Protein AF-A0A374NV54-F1 (afdb_monomer_lite)

pLDDT: mean 70.82, std 6.95, range [55.16, 80.81]

Sequence (60 aa):
MTRTSQQECRGILELKKKSRKINRTKEQKFTGKVKNSLCSVWQFRGKIQIKTVEGYFTVK

Organism: NCBI:txid39488

Radius of gyration: 10.91 Å; chains: 1; bounding box: 23×21×29 Å

Secondary structure (DSSP, 8-state):
--HHHHHHHHHHHHHHHHHS---TTS-EEEEEEETTEEEEEEEETTEEEEEETTEEEEE-

Foldseek 3Di:
DDPVLVVQQVVVVVVVVVVDDPPLADWDWDWDDRDPWTWIWTHHNNWIWIATP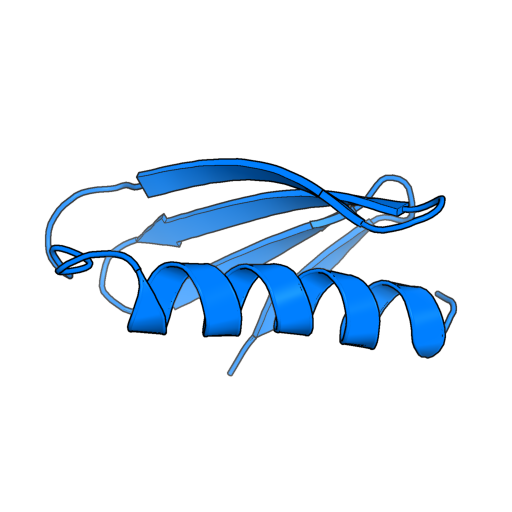VGIDTDD

Structure (mmCIF, N/CA/C/O backbone):
data_AF-A0A374NV54-F1
#
_entry.id   AF-A0A374NV54-F1
#
loop_
_atom_site.group_PDB
_atom_site.id
_atom_site.type_symbol
_atom_site.label_atom_id
_atom_site.label_alt_id
_atom_site.label_comp_id
_atom_site.label_asym_id
_atom_site.label_entity_id
_atom_site.label_seq_id
_atom_site.pdbx_PDB_ins_code
_atom_site.Cartn_x
_atom_site.Cartn_y
_atom_site.Cartn_z
_atom_site.occupancy
_atom_site.B_iso_or_equiv
_atom_site.auth_seq_id
_atom_site.auth_comp_id
_atom_site.auth_asym_id
_atom_site.auth_atom_id
_atom_site.pdbx_PDB_model_num
ATOM 1 N N . MET A 1 1 ? 2.254 6.499 -15.483 1.00 55.16 1 MET A N 1
ATOM 2 C CA . MET A 1 1 ? 2.169 5.672 -14.262 1.00 55.16 1 MET A CA 1
ATOM 3 C C . MET A 1 1 ? 2.297 4.221 -14.676 1.00 55.16 1 MET A C 1
ATOM 5 O O . MET A 1 1 ? 1.433 3.714 -15.385 1.00 55.16 1 MET A O 1
ATOM 9 N N . THR A 1 2 ? 3.403 3.576 -14.325 1.00 58.62 2 THR A N 1
ATOM 10 C CA . THR A 1 2 ? 3.688 2.223 -14.820 1.00 58.62 2 THR A CA 1
ATOM 11 C C . THR A 1 2 ? 2.914 1.205 -13.982 1.00 58.62 2 THR A C 1
ATOM 13 O O . THR A 1 2 ? 3.027 1.206 -12.755 1.00 58.62 2 THR A O 1
ATOM 16 N N . ARG A 1 3 ? 2.123 0.326 -14.616 1.00 60.69 3 ARG A N 1
ATOM 17 C CA . ARG A 1 3 ? 1.269 -0.680 -13.938 1.00 60.69 3 ARG A CA 1
ATOM 18 C C . ARG A 1 3 ? 2.050 -1.528 -12.917 1.00 60.69 3 ARG A C 1
ATOM 20 O O . ARG A 1 3 ? 1.523 -1.898 -11.870 1.00 60.69 3 ARG A O 1
ATOM 27 N N . THR A 1 4 ? 3.332 -1.743 -13.201 1.00 64.94 4 THR A N 1
ATOM 28 C CA . THR A 1 4 ? 4.315 -2.438 -12.365 1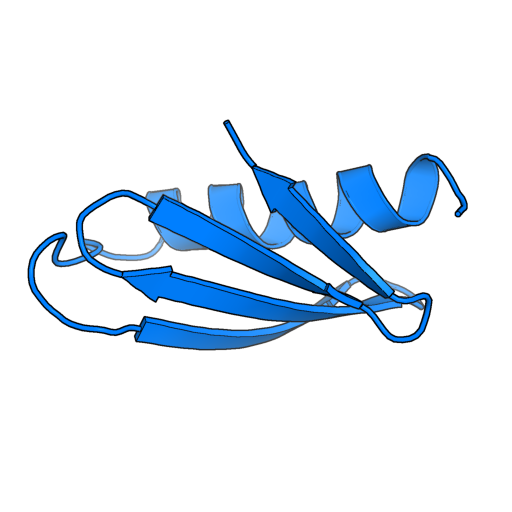.00 64.94 4 THR A CA 1
ATOM 29 C C . THR A 1 4 ? 4.563 -1.740 -11.026 1.00 64.94 4 THR A C 1
ATOM 31 O O . THR A 1 4 ? 4.537 -2.396 -9.990 1.00 64.94 4 THR A O 1
ATOM 34 N N . SER A 1 5 ? 4.715 -0.410 -11.014 1.00 64.69 5 SER A N 1
ATOM 35 C CA . SER A 1 5 ? 4.983 0.361 -9.790 1.00 64.69 5 SER A CA 1
ATOM 36 C C . SER A 1 5 ? 3.802 0.272 -8.817 1.00 64.69 5 SER A C 1
ATOM 38 O O . SER A 1 5 ? 3.979 0.015 -7.631 1.00 64.69 5 SER A O 1
ATOM 40 N N . GLN A 1 6 ? 2.565 0.342 -9.324 1.00 66.06 6 GLN A N 1
ATOM 41 C CA . GLN A 1 6 ? 1.370 0.169 -8.491 1.00 66.06 6 GLN A CA 1
ATOM 42 C C . GLN A 1 6 ? 1.258 -1.237 -7.883 1.00 66.06 6 GLN A C 1
ATOM 44 O O . GLN A 1 6 ? 0.883 -1.376 -6.715 1.00 66.06 6 GLN A O 1
ATOM 49 N N . GLN A 1 7 ? 1.574 -2.282 -8.657 1.00 71.75 7 GLN A N 1
ATOM 50 C CA . GLN A 1 7 ? 1.580 -3.665 -8.165 1.00 71.75 7 GLN A CA 1
ATOM 51 C C . GLN A 1 7 ? 2.656 -3.883 -7.096 1.00 71.75 7 GLN A C 1
ATOM 53 O O . GLN A 1 7 ? 2.385 -4.523 -6.080 1.00 71.75 7 GLN A O 1
ATOM 58 N N . GLU A 1 8 ? 3.839 -3.302 -7.277 1.00 73.06 8 GLU A N 1
ATOM 59 C CA . GLU A 1 8 ? 4.935 -3.371 -6.309 1.00 73.06 8 GLU A CA 1
ATOM 60 C C . GLU A 1 8 ? 4.566 -2.711 -4.975 1.00 73.06 8 GLU A C 1
ATOM 62 O O . GLU A 1 8 ? 4.763 -3.304 -3.911 1.00 73.06 8 GLU A O 1
ATOM 67 N N . CYS A 1 9 ? 3.927 -1.539 -5.009 1.00 75.06 9 CYS A N 1
ATOM 68 C CA . CYS A 1 9 ? 3.468 -0.875 -3.790 1.00 75.06 9 CYS A CA 1
ATOM 69 C C . CYS A 1 9 ? 2.307 -1.607 -3.103 1.00 75.06 9 CYS A C 1
ATOM 71 O O . CYS A 1 9 ? 2.234 -1.628 -1.872 1.00 75.06 9 CYS A O 1
ATOM 73 N N . ARG A 1 10 ? 1.408 -2.243 -3.873 1.00 75.12 10 ARG A N 1
ATOM 74 C CA . ARG A 1 10 ? 0.386 -3.147 -3.314 1.00 75.12 10 ARG A CA 1
ATOM 75 C C . ARG A 1 10 ? 1.027 -4.340 -2.605 1.00 75.12 10 ARG A C 1
ATOM 77 O O . ARG A 1 10 ? 0.549 -4.732 -1.545 1.00 75.12 10 ARG A O 1
ATOM 84 N N . GLY A 1 11 ? 2.135 -4.861 -3.132 1.00 77.31 11 GLY A N 1
ATOM 85 C CA . GLY A 1 11 ? 2.921 -5.911 -2.486 1.00 77.31 11 GLY A CA 1
ATOM 86 C C . GLY A 1 11 ? 3.384 -5.526 -1.076 1.00 77.31 11 GLY A C 1
ATOM 87 O O . GLY A 1 11 ? 3.222 -6.318 -0.149 1.00 77.31 11 GLY A O 1
ATOM 88 N N . ILE A 1 12 ? 3.868 -4.292 -0.871 1.00 74.50 12 ILE A N 1
ATOM 89 C CA . ILE A 1 12 ? 4.248 -3.802 0.471 1.00 74.50 12 ILE A CA 1
ATOM 90 C C . ILE A 1 12 ? 3.061 -3.828 1.425 1.00 74.50 12 ILE A C 1
ATOM 92 O O . ILE A 1 12 ? 3.199 -4.261 2.570 1.00 74.50 12 ILE A O 1
ATOM 96 N N . LEU A 1 13 ? 1.902 -3.356 0.966 1.00 73.00 13 LEU A N 1
ATOM 97 C CA . LEU A 1 13 ? 0.701 -3.319 1.788 1.00 73.00 13 LEU A CA 1
ATOM 98 C C . LEU A 1 13 ? 0.287 -4.725 2.241 1.00 73.00 13 LEU A C 1
ATOM 100 O O . LEU A 1 13 ? 0.015 -4.927 3.424 1.00 73.00 13 LEU A O 1
ATOM 104 N N . GLU A 1 14 ? 0.271 -5.694 1.329 1.00 75.94 14 GLU A N 1
ATOM 105 C CA . GLU A 1 14 ? -0.101 -7.081 1.633 1.00 75.94 14 GLU A CA 1
ATOM 106 C C . GLU A 1 14 ? 0.911 -7.761 2.568 1.00 75.94 14 GLU A C 1
ATOM 108 O O . GLU A 1 14 ? 0.523 -8.427 3.532 1.00 75.94 14 GLU A O 1
ATOM 113 N N . LEU A 1 15 ? 2.211 -7.516 2.371 1.00 71.56 15 LEU A N 1
ATOM 114 C CA . LEU A 1 15 ? 3.254 -7.980 3.290 1.00 71.56 15 LEU A CA 1
ATOM 115 C C . LEU A 1 15 ? 3.088 -7.370 4.688 1.00 71.56 15 LEU A C 1
ATOM 117 O O . LEU A 1 15 ? 3.241 -8.067 5.692 1.00 71.56 15 LEU A O 1
ATOM 121 N N . LYS A 1 16 ? 2.726 -6.085 4.782 1.00 69.00 16 LYS A N 1
ATOM 122 C CA . LYS A 1 16 ? 2.513 -5.409 6.069 1.00 69.00 16 LYS A CA 1
ATOM 123 C C . LYS A 1 16 ? 1.249 -5.897 6.777 1.00 69.00 16 LYS A C 1
ATOM 125 O O . LYS A 1 16 ? 1.302 -6.109 7.987 1.00 69.00 16 LYS A O 1
ATOM 130 N N . LYS A 1 17 ? 0.160 -6.129 6.031 1.00 69.12 17 LYS A N 1
ATOM 131 C CA . LYS A 1 17 ? -1.080 -6.753 6.532 1.00 69.12 17 LYS A CA 1
ATOM 132 C C . LYS A 1 17 ? -0.810 -8.122 7.144 1.00 69.12 17 LYS A C 1
ATOM 134 O O . LYS A 1 17 ? -1.333 -8.408 8.214 1.00 69.12 17 LYS A O 1
ATOM 139 N N . LYS A 1 18 ? 0.030 -8.940 6.499 1.00 69.88 18 LYS A N 1
ATOM 140 C CA . LYS A 1 18 ? 0.445 -10.246 7.034 1.00 69.88 18 LYS A CA 1
ATOM 141 C C . LYS A 1 18 ? 1.400 -10.133 8.225 1.00 69.88 18 LYS A C 1
ATOM 143 O O . LYS A 1 18 ? 1.318 -10.938 9.142 1.00 69.88 18 LYS A O 1
ATOM 148 N N . SER A 1 19 ? 2.304 -9.152 8.219 1.00 66.81 19 SER A N 1
ATOM 149 C CA . SER A 1 19 ? 3.388 -9.041 9.206 1.00 66.81 19 SER A CA 1
ATOM 150 C C . SER A 1 19 ? 2.974 -8.413 10.543 1.00 66.81 19 SER A C 1
ATOM 152 O O . SER A 1 19 ? 3.657 -8.627 11.543 1.00 66.81 19 SER A O 1
ATOM 154 N N . ARG A 1 20 ? 1.897 -7.619 10.612 1.00 56.88 20 ARG A N 1
ATOM 155 C CA . ARG A 1 20 ? 1.517 -6.944 11.863 1.00 56.88 20 ARG A CA 1
ATOM 156 C C . ARG A 1 20 ? 0.021 -6.671 11.955 1.00 56.88 20 ARG A C 1
ATOM 158 O O . ARG A 1 20 ? -0.623 -6.337 10.971 1.00 56.88 20 ARG A O 1
ATOM 165 N N . LYS A 1 21 ? -0.491 -6.723 13.189 1.00 56.53 21 LYS A N 1
ATOM 166 C CA . LYS A 1 21 ? -1.819 -6.265 13.622 1.00 56.53 21 LYS A CA 1
ATOM 167 C C . LYS A 1 21 ? -1.958 -4.773 13.283 1.00 56.53 21 LYS A C 1
ATOM 169 O O . LYS A 1 21 ? -1.620 -3.907 14.088 1.00 56.53 21 LYS A O 1
ATOM 174 N N . ILE A 1 22 ? -2.353 -4.467 12.048 1.00 58.50 22 ILE A N 1
ATOM 175 C CA . ILE A 1 22 ? -2.602 -3.100 11.594 1.00 58.50 22 ILE A CA 1
ATOM 176 C C . ILE A 1 22 ? -3.747 -2.558 12.444 1.00 58.50 22 ILE A C 1
ATOM 178 O O . ILE A 1 22 ? -4.901 -2.962 12.293 1.00 58.50 22 ILE A O 1
ATOM 182 N N . ASN A 1 23 ? -3.422 -1.675 13.383 1.00 59.66 23 ASN A N 1
ATOM 183 C CA . ASN A 1 23 ? -4.416 -1.099 14.266 1.00 59.66 23 ASN A CA 1
ATOM 184 C C . ASN A 1 23 ? -5.211 -0.062 13.463 1.00 59.66 23 ASN A C 1
ATOM 186 O O . ASN A 1 23 ? -4.741 1.052 13.249 1.00 59.66 23 ASN A O 1
ATOM 190 N N . ARG A 1 24 ? -6.393 -0.463 12.976 1.00 58.41 24 ARG A N 1
ATOM 191 C CA . ARG A 1 24 ? -7.274 0.296 12.062 1.00 58.41 24 ARG A CA 1
ATOM 192 C C . ARG A 1 24 ? -7.555 1.741 12.504 1.00 58.41 24 ARG A C 1
ATOM 194 O O . ARG A 1 24 ? -7.936 2.562 11.671 1.00 58.41 24 ARG A O 1
ATOM 201 N N . THR A 1 25 ? -7.405 2.024 13.795 1.00 58.44 25 THR A N 1
ATOM 202 C CA . THR A 1 25 ? -7.721 3.295 14.455 1.00 58.44 25 THR A CA 1
ATOM 203 C C . THR A 1 25 ? -6.562 4.285 14.518 1.00 58.44 25 THR A C 1
ATOM 205 O O . THR A 1 25 ? -6.826 5.477 14.645 1.00 58.44 25 THR A O 1
ATOM 208 N N . LYS A 1 26 ? -5.299 3.850 14.403 1.00 69.31 26 LYS A N 1
ATOM 209 C CA . LYS A 1 26 ? -4.152 4.771 14.391 1.00 69.31 26 LYS A CA 1
ATOM 210 C C . LYS A 1 26 ? -3.742 5.110 12.966 1.00 69.31 26 LYS A C 1
ATOM 212 O O . LYS A 1 26 ? -3.717 4.245 12.094 1.00 69.31 26 LYS A O 1
ATOM 217 N N . GLU A 1 27 ? -3.392 6.374 12.754 1.00 77.12 27 GLU A N 1
ATOM 218 C CA . GLU A 1 27 ? -2.690 6.788 11.546 1.00 77.12 27 GLU A CA 1
ATOM 219 C C . GLU A 1 27 ? -1.364 6.028 11.453 1.00 77.12 27 GLU A C 1
ATOM 221 O O . GLU A 1 27 ? -0.584 6.007 12.408 1.00 77.12 27 GLU A O 1
ATOM 226 N N . GLN A 1 28 ? -1.114 5.384 10.317 1.00 74.69 28 GLN A N 1
ATOM 227 C CA . GLN A 1 28 ? 0.140 4.688 10.068 1.00 74.69 28 GLN A CA 1
ATOM 228 C C . GLN A 1 28 ? 0.748 5.167 8.755 1.00 74.69 28 GLN A C 1
ATOM 230 O O . GLN A 1 28 ? 0.100 5.170 7.709 1.00 74.69 28 GLN A O 1
ATOM 235 N N . LYS A 1 29 ? 2.011 5.585 8.827 1.00 79.12 29 LYS A N 1
ATOM 236 C CA . LYS A 1 29 ? 2.850 5.917 7.675 1.00 79.12 29 LYS A CA 1
ATOM 237 C C . LYS A 1 29 ? 3.934 4.861 7.568 1.00 79.12 29 LYS A C 1
ATOM 239 O O . LYS A 1 29 ? 4.616 4.562 8.546 1.00 79.12 29 LYS A O 1
ATOM 244 N N . PHE A 1 30 ? 4.096 4.304 6.381 1.00 75.75 30 PHE A N 1
ATOM 245 C CA . PHE A 1 30 ? 5.146 3.348 6.080 1.00 75.75 30 PHE A CA 1
ATOM 246 C C . PHE A 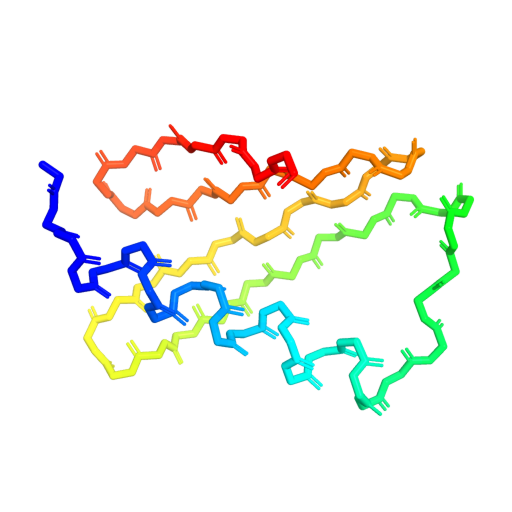1 30 ? 5.833 3.795 4.812 1.00 75.75 30 PHE A C 1
ATOM 248 O O . PHE A 1 30 ? 5.161 4.022 3.817 1.00 75.75 30 PHE A O 1
ATOM 255 N N . THR A 1 31 ? 7.153 3.855 4.820 1.00 75.69 31 THR A N 1
ATOM 256 C CA . THR A 1 31 ? 7.925 4.030 3.593 1.00 75.69 31 THR A CA 1
ATOM 257 C C . THR A 1 31 ? 8.693 2.745 3.348 1.00 75.69 31 THR A C 1
ATOM 259 O O . THR A 1 31 ? 9.266 2.173 4.275 1.00 75.69 31 THR A O 1
ATOM 262 N N . GLY A 1 32 ? 8.653 2.250 2.119 1.00 73.94 32 GLY A N 1
ATOM 263 C CA . GLY A 1 32 ? 9.352 1.047 1.707 1.00 73.94 32 GLY A CA 1
ATOM 264 C C . GLY A 1 32 ? 9.832 1.176 0.272 1.00 73.94 32 GLY A C 1
ATOM 265 O O . GLY A 1 32 ? 9.239 1.878 -0.546 1.00 73.94 32 GLY A O 1
ATOM 266 N N . LYS A 1 33 ? 10.935 0.498 -0.025 1.00 75.44 33 LYS A N 1
ATOM 267 C CA . LYS A 1 33 ? 11.440 0.343 -1.384 1.00 75.44 33 LYS A CA 1
ATOM 268 C C . LYS A 1 33 ? 11.142 -1.086 -1.820 1.00 75.44 33 LYS A C 1
ATOM 270 O O . LYS A 1 33 ? 11.544 -2.019 -1.128 1.00 75.44 33 LYS A O 1
ATOM 275 N N . VAL A 1 34 ? 10.437 -1.266 -2.932 1.00 68.75 34 VAL A N 1
ATOM 276 C CA . VAL A 1 34 ? 10.297 -2.572 -3.590 1.00 68.75 34 VAL A CA 1
ATOM 277 C C . VAL A 1 34 ? 10.994 -2.484 -4.926 1.00 68.75 34 VAL A C 1
ATOM 279 O O . VAL A 1 34 ? 10.657 -1.635 -5.742 1.00 68.75 34 VAL A O 1
ATOM 282 N N . LYS A 1 35 ? 11.989 -3.354 -5.125 1.00 73.50 35 LYS A N 1
ATOM 283 C CA . LYS A 1 35 ? 12.866 -3.342 -6.300 1.00 73.50 35 LYS A CA 1
ATOM 284 C C . LYS A 1 35 ? 13.392 -1.921 -6.572 1.00 73.50 35 LYS A C 1
ATOM 286 O O . LYS A 1 35 ? 14.162 -1.399 -5.764 1.00 73.50 35 LYS A O 1
ATOM 291 N N . ASN A 1 36 ? 12.932 -1.280 -7.647 1.00 71.56 36 ASN A N 1
ATOM 292 C CA . ASN A 1 36 ? 13.337 0.070 -8.048 1.00 71.56 36 ASN A CA 1
ATOM 293 C C . ASN A 1 36 ? 12.314 1.161 -7.686 1.00 71.56 36 ASN A C 1
ATOM 295 O O . ASN A 1 36 ? 12.580 2.334 -7.932 1.00 71.56 36 ASN A O 1
ATOM 299 N N . SER A 1 37 ? 11.178 0.811 -7.075 1.00 67.31 37 SER A N 1
ATOM 300 C CA . SER A 1 37 ? 10.119 1.757 -6.719 1.00 67.31 37 SER A CA 1
ATOM 301 C C . SER A 1 37 ? 10.137 2.110 -5.229 1.00 67.31 37 SER A C 1
ATOM 303 O O . SER A 1 37 ? 10.039 1.244 -4.353 1.00 67.31 37 SER A O 1
ATOM 305 N N . LEU A 1 38 ? 10.262 3.406 -4.931 1.00 75.69 38 LEU A N 1
ATOM 306 C CA . LEU A 1 38 ? 10.105 3.951 -3.584 1.00 75.69 38 LEU A CA 1
ATOM 307 C C . LEU A 1 38 ? 8.636 4.320 -3.362 1.00 75.69 38 LEU A C 1
ATOM 309 O O . LEU A 1 38 ? 8.054 5.081 -4.142 1.00 75.69 38 LEU A O 1
ATOM 313 N N . CYS A 1 39 ? 8.042 3.813 -2.286 1.00 78.50 39 CYS A N 1
ATOM 314 C CA . CYS A 1 39 ? 6.647 4.073 -1.974 1.00 78.50 39 CYS A CA 1
ATOM 315 C C . CYS A 1 39 ? 6.391 4.332 -0.494 1.00 78.50 39 CYS A C 1
ATOM 317 O O . CYS A 1 39 ? 6.966 3.708 0.395 1.00 78.50 39 CYS A O 1
ATOM 319 N N . SER A 1 40 ? 5.485 5.270 -0.246 1.00 80.69 40 SER A N 1
ATOM 320 C CA . SER A 1 40 ? 4.976 5.625 1.066 1.00 80.69 40 SER A CA 1
ATOM 321 C C . SER A 1 40 ? 3.501 5.261 1.145 1.00 80.69 40 SER A C 1
ATOM 323 O O . SER A 1 40 ? 2.665 5.831 0.453 1.00 80.69 40 SER A O 1
ATOM 325 N N . VAL A 1 41 ? 3.172 4.302 1.994 1.00 79.00 41 VAL A N 1
ATOM 326 C CA . VAL A 1 41 ? 1.807 3.900 2.306 1.00 79.00 41 VAL A CA 1
ATOM 327 C C . VAL A 1 41 ? 1.337 4.699 3.514 1.00 79.00 41 VAL A C 1
ATOM 329 O O . VAL A 1 41 ? 1.975 4.691 4.567 1.00 79.00 41 VAL A O 1
ATOM 332 N N . TRP A 1 42 ? 0.209 5.375 3.367 1.00 80.81 42 TRP A N 1
ATOM 333 C CA . TRP A 1 42 ? -0.494 6.057 4.435 1.00 80.81 42 TRP A CA 1
ATOM 334 C C . TRP A 1 42 ? -1.826 5.370 4.688 1.00 80.81 42 TRP A C 1
ATOM 336 O O . TRP A 1 42 ? -2.622 5.182 3.771 1.00 80.81 42 TRP A O 1
ATOM 346 N N . GLN A 1 43 ? -2.071 4.991 5.932 1.00 77.00 43 GLN A N 1
ATOM 347 C CA . GLN A 1 43 ? -3.312 4.369 6.345 1.00 77.00 43 GLN A CA 1
ATOM 348 C C . GLN A 1 43 ? -3.964 5.183 7.452 1.00 77.00 43 GLN A C 1
ATOM 350 O O . GLN A 1 43 ? -3.358 5.435 8.492 1.00 77.00 43 GLN A O 1
ATOM 355 N N . PHE A 1 44 ? -5.227 5.543 7.243 1.00 77.25 44 PHE A N 1
ATOM 356 C CA . PHE A 1 44 ? -6.016 6.288 8.212 1.00 77.25 44 PHE A CA 1
ATOM 357 C C . PHE A 1 44 ? -7.491 5.892 8.125 1.00 77.25 44 PHE A C 1
ATOM 359 O O . PHE A 1 44 ? -8.089 5.934 7.051 1.00 77.25 44 PHE A O 1
ATOM 366 N N . ARG A 1 45 ? -8.090 5.488 9.256 1.00 74.19 45 ARG A N 1
ATOM 367 C CA . ARG A 1 45 ? -9.520 5.120 9.374 1.00 74.19 45 ARG A CA 1
ATOM 368 C C . ARG A 1 45 ? -10.009 4.162 8.275 1.00 74.19 45 ARG A C 1
ATOM 370 O O . ARG A 1 45 ? -11.054 4.369 7.670 1.00 74.19 45 ARG A O 1
ATOM 377 N N . GLY A 1 46 ? -9.224 3.124 7.983 1.00 72.38 46 GLY A N 1
ATOM 378 C CA . GLY A 1 46 ? -9.550 2.134 6.948 1.00 72.38 46 GLY A CA 1
ATOM 379 C C . GLY A 1 46 ? -9.315 2.586 5.501 1.00 72.38 46 GLY A C 1
ATOM 380 O O . GLY A 1 46 ? -9.429 1.756 4.606 1.00 72.38 46 GLY A O 1
ATOM 381 N N . LYS A 1 47 ? -8.932 3.846 5.261 1.00 76.88 47 LYS A N 1
ATOM 382 C CA . LYS A 1 47 ? -8.465 4.322 3.954 1.00 76.88 47 LYS A CA 1
ATOM 383 C C . LYS A 1 47 ? -6.968 4.087 3.826 1.00 76.88 47 LYS A C 1
ATOM 385 O O . LYS A 1 47 ? -6.228 4.317 4.782 1.00 76.88 47 LYS A O 1
ATOM 390 N N . ILE A 1 48 ? -6.536 3.649 2.647 1.00 78.06 48 ILE A N 1
ATOM 391 C CA . ILE A 1 48 ? -5.126 3.428 2.328 1.00 78.06 48 ILE A CA 1
ATOM 392 C C . ILE A 1 48 ? -4.778 4.256 1.094 1.00 78.06 48 ILE A C 1
ATOM 394 O O . ILE A 1 48 ? -5.327 4.057 0.009 1.00 78.06 48 ILE A O 1
ATOM 398 N N . GLN A 1 49 ? -3.858 5.193 1.268 1.00 79.25 49 GLN A N 1
ATOM 399 C CA . GLN A 1 49 ? -3.249 5.957 0.192 1.00 79.25 49 GLN A CA 1
ATOM 400 C C . GLN A 1 49 ? -1.822 5.479 -0.012 1.00 79.25 49 GLN A C 1
ATOM 402 O O . GLN A 1 49 ? -1.095 5.218 0.943 1.00 79.25 49 GLN A O 1
ATOM 407 N N . ILE A 1 50 ? -1.410 5.373 -1.265 1.00 79.75 50 ILE A N 1
ATOM 408 C CA . ILE A 1 50 ? -0.046 5.027 -1.626 1.00 79.75 50 ILE A CA 1
ATOM 409 C C . ILE A 1 50 ? 0.516 6.193 -2.427 1.00 79.75 50 ILE A C 1
ATOM 411 O O . ILE A 1 50 ? -0.015 6.575 -3.468 1.00 79.75 50 ILE A O 1
ATOM 415 N N . LYS A 1 51 ? 1.599 6.769 -1.918 1.00 79.50 51 LYS A N 1
ATOM 416 C CA . LYS A 1 51 ? 2.423 7.749 -2.608 1.00 79.50 51 LYS A CA 1
ATOM 417 C C . LYS A 1 51 ? 3.620 7.030 -3.210 1.00 79.50 51 LYS A C 1
ATOM 419 O O . LYS A 1 51 ? 4.315 6.289 -2.524 1.00 79.50 51 LYS A O 1
ATOM 424 N N . THR A 1 52 ? 3.878 7.282 -4.475 1.00 74.81 52 THR A N 1
ATOM 425 C CA . THR A 1 52 ? 5.086 6.857 -5.183 1.00 74.81 52 THR A CA 1
ATOM 426 C C . THR A 1 52 ? 5.830 8.084 -5.678 1.00 74.81 52 THR A C 1
ATOM 428 O O . THR A 1 52 ? 5.283 9.189 -5.674 1.00 74.81 52 THR A O 1
ATOM 431 N N . VAL A 1 53 ? 7.066 7.894 -6.134 1.00 70.50 53 VAL A N 1
ATOM 432 C CA . VAL A 1 53 ? 7.820 8.942 -6.841 1.00 70.50 53 VAL A CA 1
ATOM 433 C C . VAL A 1 53 ? 7.086 9.461 -8.086 1.00 70.50 53 VAL A C 1
ATOM 435 O O . VAL A 1 53 ? 7.236 10.625 -8.431 1.00 70.50 53 VAL A O 1
ATOM 438 N N . GLU A 1 54 ? 6.237 8.638 -8.709 1.00 68.00 54 GLU A N 1
ATOM 439 C CA . GLU A 1 54 ? 5.458 8.995 -9.904 1.00 68.00 54 GLU A CA 1
ATOM 440 C C . GLU A 1 54 ? 4.088 9.634 -9.589 1.00 68.00 54 GLU A C 1
ATOM 442 O O . GLU A 1 54 ? 3.368 10.016 -10.510 1.00 68.00 54 GLU A O 1
ATOM 447 N N . GLY A 1 55 ? 3.690 9.735 -8.313 1.00 69.56 55 GLY A N 1
ATOM 448 C CA . GLY A 1 55 ? 2.408 10.322 -7.902 1.00 69.56 55 GLY A CA 1
ATOM 449 C C . GLY A 1 55 ? 1.653 9.535 -6.826 1.00 69.56 55 GLY A C 1
ATOM 450 O O . GLY A 1 55 ? 2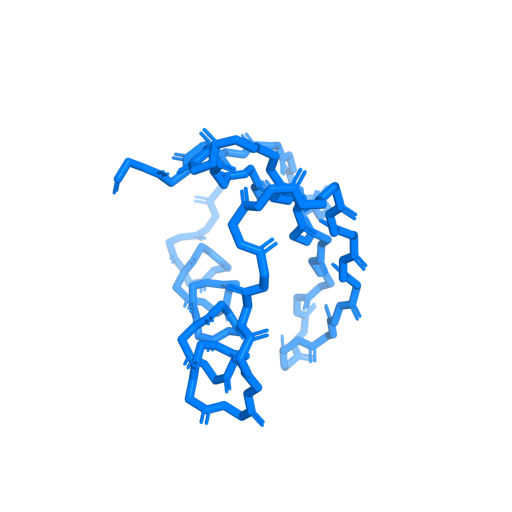.144 8.546 -6.277 1.00 69.56 55 GLY A O 1
ATOM 451 N N . TYR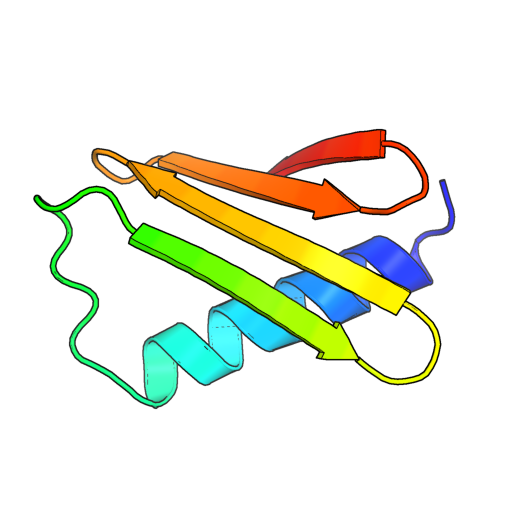 A 1 56 ? 0.440 9.993 -6.506 1.00 69.75 56 TYR A N 1
ATOM 452 C CA . TYR A 1 56 ? -0.428 9.414 -5.475 1.00 69.75 56 TYR A CA 1
ATOM 453 C C . TYR A 1 56 ? -1.541 8.569 -6.094 1.00 69.75 56 TYR A C 1
ATOM 455 O O . TYR A 1 56 ? -2.147 8.970 -7.085 1.00 69.75 56 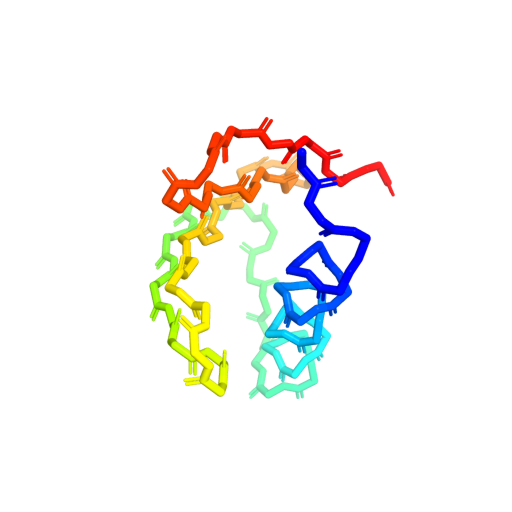TYR A O 1
ATOM 463 N N . PHE A 1 57 ? -1.879 7.441 -5.471 1.00 71.62 57 PHE A N 1
ATOM 464 C CA . PHE A 1 57 ? -3.095 6.697 -5.791 1.00 71.62 57 PHE A CA 1
ATOM 465 C C . PHE A 1 57 ? -3.741 6.103 -4.537 1.00 71.62 57 PHE A C 1
ATOM 467 O O . PHE A 1 57 ? -3.077 5.682 -3.589 1.00 71.62 57 PHE A O 1
ATOM 474 N N . THR A 1 58 ? -5.073 6.092 -4.530 1.00 67.44 58 THR A N 1
ATOM 475 C CA . THR A 1 58 ? -5.866 5.520 -3.436 1.00 67.44 58 THR A CA 1
ATOM 476 C C . THR A 1 58 ? -6.168 4.064 -3.752 1.00 67.44 58 THR A C 1
ATOM 478 O O . THR A 1 58 ? -6.619 3.747 -4.852 1.00 67.44 58 THR A O 1
ATOM 481 N N . VAL A 1 59 ? -5.930 3.173 -2.792 1.00 66.38 59 VAL A N 1
ATOM 482 C CA . VAL A 1 59 ? -6.313 1.765 -2.917 1.00 66.38 59 VAL A CA 1
ATOM 483 C C . VAL A 1 59 ? -7.705 1.618 -2.303 1.00 66.38 59 VAL A C 1
ATOM 485 O O . VAL A 1 59 ? -7.864 1.826 -1.100 1.00 66.38 59 VAL A O 1
ATOM 488 N N . LYS A 1 60 ? -8.703 1.342 -3.152 1.00 59.62 60 LYS A N 1
ATOM 489 C CA . LYS A 1 60 ? -10.040 0.895 -2.736 1.00 59.62 60 LYS A CA 1
ATOM 490 C C . LYS A 1 60 ? -10.003 -0.587 -2.384 1.00 59.62 60 LYS A C 1
ATOM 492 O O . LYS A 1 60 ? -9.299 -1.327 -3.110 1.00 59.62 60 LYS A O 1
#